Protein 7H47 (pdb70)

Solvent-accessible surface area: 7028 Å² total; per-residue (Å²): 98,34,14,0,89,11,26,62,19,51,0,4,0,68,46,75,21,68,154,92,2,103,66,56,73,64,65,60,41,46,51,11,0,0,0,0,2,54,34,147,76,140,29,135,37,92,6,0,75,38,104,27,76,85,11,53,0,70,0,48,42,102,215,115,105,67,109,16,78,5,45,110,47,48,116,46,95,24,111,71,43,152,49,36,93,47,42,133,1,20,66,0,0,46,5,123,20,58,9,76,47,50,2,1,2,6,24,0,99,17,165,81,17,3,0,0,0,0,0,9,37,43,144,48,64,0,0,0,1,6,0,16,66,11,114,77,2,82,108,189

Organism: Coxsackievirus A16 (strain G-10) (NCBI:txid69159)

Radius of gyration: 13.75 Å; Cα contacts (8 Å, |Δi|>4): 369; chains: 1; bounding box: 37×30×29 Å

Nearest PDB structures (foldseek):
  7h4y-assembly1_A  TM=1.001E+00  e=9.496E-26  Coxsackievirus A16
  4mg3-assembly1_A  TM=9.912E-01  e=1.927E-24  Coxsackievirus A16 (strain Tainan/5079/98)
  9fgo-assembly1_A  TM=9.785E-01  e=2.534E-24  Enterovirus A71
  3w95-assembly1_A  TM=9.754E-01  e=1.173E-23  Human enterovirus 71 (strain 7423/MS/87)
  4fvd-assembly1_A-2  TM=9.710E-01  e=8.924E-24  Enterovirus A71

InterPro domains:
  IPR000081 Peptidase C3, picornavirus core protein 2A [PF00947] (881-1007)
  IPR000199 Peptidase C3A/C3B, picornaviral [PF00548] (1549-1714)
  IPR000605 Helicase, superfamily 3, single-stranded DNA/RNA virus [PF00910] (1237-1334)
  IPR001205 RNA-directed RNA polymerase, C-terminal domain [PF00680] (1758-2168)
  IPR001676 Picornavirus capsid [PF00073] (93-292)
  IPR001676 Picornavirus capsid [PF00073] (352-521)
  IPR002527 Picornavirus 2B protein [PF01552] (1012-1112)
  IPR003138 Picornavirus coat protein VP4 [PF02226] (2-68)
  IPR003593 AAA+ ATPase domain [SM00382] (1232-1363)
  IPR007094 RNA-directed RNA polymerase, catalytic domain [PS50507] (1958-2073)
  IPR009003 Peptidase S1, PA clan [SSF50494] (866-1004)
  IPR009003 Peptidase S1, PA clan [SSF50494] (1543-1732)
  IPR014759 Helicase, superfamily 3, single-stranded RNA virus [PS51218] (1216-1374)
  IPR014838 Poliovirus 3A protein-like [PF08727] (1448-1498)
  IPR027417 P-loop containing nucleoside triphosphate hydrolase [SSF52540] (1196-1371)
  IPR029053 Viral coat protein subunit [G3DSA:2.60.120.20] (1-323)
  IPR029053 Viral coat protein subunit [G3DSA:2.60.120.20] (324-565)
  IPR029053 Viral coat protein subunit [G3DSA:2.60.120.20] (566-862)
  IPR033703 Picornavirus/Calicivirus coat protein [cd00205] (125-320)
  IPR033703 Picornavirus/Calicivirus coat protein [cd00205] (419-545)

Secondary structure (DSSP, 8-state):
--EEEETTEEEEEGGG--HHHHHTEEEEEGGGTEEEEE-SSPPS--B--S---EEEEEEGGGTEEEEEE-PPSEEEEE---SSS-SEEEEEEEEEES---GGGTTPEEEETTEEEEEEEE--TTEEEEEE-TT-GGGG--

Sequence (140 aa):
SGAIYVGNYRVVNRHLATHNDWANLVWEDSSSRDLLVSSSTTAQGCDTIARCDDCQTGVYYCSSRRKHYPVSFSKPSSLIFVEASEYYPARYQSHLMLAVGHSEPGDCGGILRCQHGVVG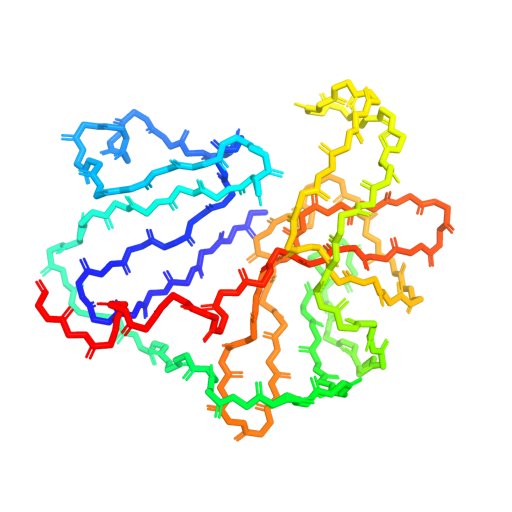IVSTGGNGLVGFADVRDLLWLDEE

Structure (mmCIF, N/CA/C/O backbone):
data_7H47
#
_entry.id   7H47
#
_cell.length_a   86.530
_cell.length_b   56.319
_cell.length_c   32.444
_cell.angle_alpha   90.00
_cell.angle_beta   95.40
_cell.angle_gamma   90.00
#
_symmetry.space_group_name_H-M   'C 1 2 1'
#
loop_
_entity.id
_entity.type
_entity.pdbx_description
1 polymer 'Protease 2A'
2 non-polymer 5-(methoxymethyl)-1,2-oxazole-3-carboxamide
3 non-polymer 'ZINC ION'
4 non-polymer 'DIMETHYL SULFOXIDE'
5 non-polymer 'SULFATE ION'
6 water water
#
loop_
_atom_site.group_PDB
_atom_site.id
_atom_site.type_symbol
_atom_site.label_atom_id
_atom_site.label_alt_id
_atom_site.label_comp_id
_atom_site.label_asym_id
_atom_site.label_entity_id
_atom_site.label_seq_id
_atom_site.pdbx_PDB_ins_code
_atom_site.Cartn_x
_atom_site.Cartn_y
_atom_site.Cartn_z
_atom_site.occupancy
_atom_site.B_iso_or_equiv
_atom_site.auth_seq_id
_atom_site.auth_comp_id
_atom_site.auth_asym_id
_atom_site.auth_atom_id
_atom_site.pdbx_PDB_model_num
ATOM 1 N N . SER A 1 7 ? 17.948 6.498 24.786 1.00 14.45 7 SER A N 1
ATOM 2 C CA . SER A 1 7 ? 19.153 6.611 23.974 1.00 13.85 7 SER A CA 1
ATOM 3 C C . SER A 1 7 ? 19.230 5.474 22.967 1.00 13.55 7 SER A C 1
ATOM 4 O O . SER A 1 7 ? 18.520 4.438 23.131 1.00 14.46 7 SER A O 1
ATOM 7 N N . GLY A 1 8 ? 20.074 5.661 21.972 1.00 12.31 8 GLY A N 1
ATOM 8 C CA . GLY A 1 8 ? 20.313 4.630 20.974 1.00 12.14 8 GLY A CA 1
ATOM 9 C C . GLY A 1 8 ? 20.678 5.203 19.632 1.00 11.48 8 GLY A C 1
ATOM 10 O O . GLY A 1 8 ? 20.327 6.328 19.313 1.00 12.77 8 GLY A O 1
ATOM 11 N N . ALA A 1 9 ? 21.311 4.390 18.803 1.00 11.49 9 ALA A N 1
ATOM 12 C CA . ALA A 1 9 ? 21.744 4.802 17.473 1.00 11.91 9 ALA A CA 1
ATOM 13 C C . ALA A 1 9 ? 21.633 3.630 16.514 1.00 11.13 9 ALA A C 1
ATOM 14 O O . ALA A 1 9 ? 21.541 2.463 16.943 1.00 12.52 9 ALA A O 1
ATOM 16 N N . ILE A 1 10 ? 21.687 3.986 15.256 1.00 10.46 10 ILE A N 1
ATOM 17 C CA . ILE A 1 10 ? 21.832 3.031 14.137 1.00 11.61 10 ILE A CA 1
ATOM 18 C C . ILE A 1 10 ? 23.259 3.137 13.636 1.00 11.74 10 ILE A C 1
ATOM 19 O O . ILE A 1 10 ? 23.728 4.259 13.430 1.00 11.98 10 ILE A O 1
ATOM 24 N N . TYR A 1 11 ? 23.913 1.989 13.487 1.00 12.78 11 TYR A N 1
ATOM 25 C CA . TYR A 1 11 ? 25.318 1.866 13.054 1.00 13.51 11 TYR A CA 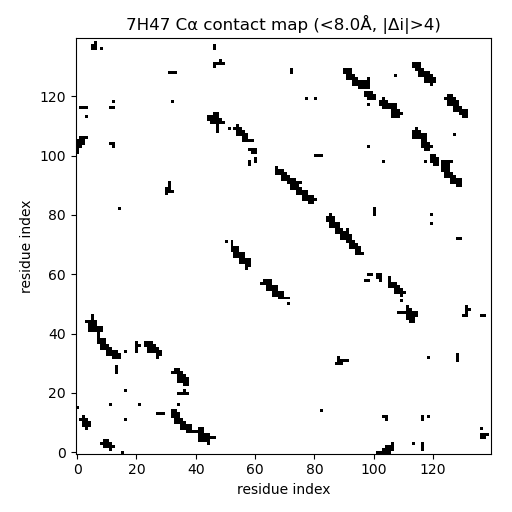1
ATOM 26 C C . TYR A 1 11 ? 25.313 1.144 11.712 1.00 13.66 11 TYR A C 1
ATOM 27 O O . TYR A 1 11 ? 25.296 -0.091 11.734 1.00 14.55 11 TYR A O 1
ATOM 36 N N . VAL A 1 12 ? 25.298 1.900 10.629 1.00 13.06 12 VAL A N 1
ATOM 37 C CA . VAL A 1 12 ? 25.250 1.345 9.246 1.00 14.79 12 VAL A CA 1
ATOM 38 C C . VAL A 1 12 ? 26.489 1.822 8.506 1.00 14.96 12 VAL A C 1
ATOM 39 O O . VAL A 1 12 ? 26.783 3.031 8.461 1.00 15.69 12 VAL A O 1
ATOM 43 N N . GLY A 1 13 ? 27.298 0.876 8.030 1.00 15.92 13 GLY A N 1
ATOM 44 C CA . GLY A 1 13 ? 28.544 1.282 7.372 1.00 16.17 13 GLY A CA 1
ATOM 45 C C . GLY A 1 13 ? 29.404 2.103 8.317 1.00 14.16 13 GLY A C 1
ATOM 46 O O . GLY A 1 13 ? 29.590 1.682 9.442 1.00 16.07 13 GLY A O 1
ATOM 47 N N . ASN A 1 14 ? 29.855 3.232 7.827 1.00 15.91 14 ASN A N 1
ATOM 48 C CA . ASN A 1 14 ? 30.637 4.156 8.685 1.00 15.76 14 ASN A CA 1
ATOM 49 C C . ASN A 1 14 ? 29.795 5.356 9.134 1.00 16.41 14 ASN A C 1
ATOM 50 O O . ASN A 1 14 ? 30.316 6.482 9.188 1.00 17.17 14 ASN A O 1
ATOM 55 N N . TYR A 1 15 ? 28.500 5.131 9.379 1.00 15.46 15 TYR A N 1
ATOM 56 C CA . TYR A 1 15 ? 27.554 6.198 9.782 1.00 13.82 15 TYR A CA 1
ATOM 57 C C . TYR A 1 15 ? 26.963 5.765 11.111 1.00 13.61 15 TYR A C 1
ATOM 58 O O . TYR A 1 15 ? 26.710 4.599 11.423 1.00 14.15 15 TYR A O 1
ATOM 67 N N . ARG A 1 16 ? 26.728 6.806 11.912 1.00 12.35 16 ARG A N 1
ATOM 68 C CA . ARG A 1 16 ? 25.981 6.743 13.162 1.00 12.06 16 ARG A CA 1
ATOM 69 C C . ARG A 1 16 ? 24.769 7.639 12.988 1.00 11.72 16 ARG A C 1
ATOM 70 O O . ARG A 1 16 ? 24.920 8.833 12.734 1.00 12.56 16 ARG A O 1
ATOM 78 N N . VAL A 1 17 ? 23.589 7.049 13.165 1.00 10.63 17 VAL A N 1
ATOM 79 C CA . VAL A 1 17 ? 22.324 7.793 13.041 1.00 10.02 17 VAL A CA 1
ATOM 80 C C . VAL A 1 17 ? 21.738 7.909 14.432 1.00 9.65 17 VAL A C 1
ATOM 81 O O . VAL A 1 17 ? 21.484 6.880 15.054 1.00 10.76 17 VAL A O 1
ATOM 85 N N . VAL A 1 18 ? 21.552 9.147 14.882 1.00 9.42 18 VAL A N 1
ATOM 86 C CA . VAL A 1 18 ? 21.057 9.454 16.230 1.00 10.03 18 VAL A CA 1
ATOM 87 C C . VAL A 1 18 ? 19.920 10.434 16.114 1.00 9.45 18 VAL A C 1
ATOM 88 O O . VAL A 1 18 ? 19.749 11.143 15.135 1.00 10.17 18 VAL A O 1
ATOM 92 N N . ASN A 1 19 ? 19.125 10.461 17.171 1.00 9.07 19 ASN A N 1
ATOM 93 C CA . ASN A 1 19 ? 18.203 11.598 17.346 1.00 9.26 19 ASN A CA 1
ATOM 94 C C . ASN A 1 19 ? 19.000 12.891 17.359 1.00 9.30 19 ASN A C 1
ATOM 95 O O . ASN A 1 19 ? 19.951 13.005 18.155 1.00 9.40 19 ASN A O 1
ATOM 100 N N . ARG A 1 20 ? 18.581 13.883 16.603 1.00 8.95 20 ARG A N 1
ATOM 101 C CA . ARG A 1 20 ? 19.325 15.171 16.564 1.00 9.33 20 ARG A CA 1
ATOM 102 C C . ARG A 1 20 ? 19.420 15.752 17.962 1.00 9.55 20 ARG A C 1
ATOM 103 O O . ARG A 1 20 ? 20.499 16.286 18.370 1.00 10.31 20 ARG A O 1
ATOM 111 N N . HIS A 1 21 ? 18.362 15.614 18.765 1.00 9.94 21 HIS A N 1
ATOM 112 C CA . HIS A 1 21 ? 18.331 16.240 20.106 1.00 10.65 21 HIS A CA 1
ATOM 113 C C . HIS A 1 21 ? 19.262 15.526 21.067 1.00 10.48 21 HIS A C 1
ATOM 114 O O . HIS A 1 21 ? 19.522 16.081 22.149 1.00 12.63 21 HIS A O 1
ATOM 121 N N . LEU A 1 22 ? 19.790 14.358 20.723 1.00 9.64 22 LEU A N 1
ATOM 122 C CA . LEU A 1 22 ? 20.711 13.589 21.595 1.00 10.32 22 LEU A CA 1
ATOM 123 C C . LEU A 1 22 ? 22.100 13.525 20.976 1.00 10.36 22 LEU A C 1
ATOM 124 O O . LEU A 1 22 ? 22.992 12.881 21.564 1.00 11.23 22 LEU A O 1
ATOM 129 N N . ALA A 1 23 ? 22.343 14.263 19.927 1.00 10.10 23 ALA A N 1
ATOM 130 C CA . ALA A 1 23 ? 23.664 14.265 19.270 1.00 11.39 23 ALA A CA 1
ATOM 131 C C . ALA A 1 23 ? 24.700 14.909 20.186 1.00 11.36 23 ALA A C 1
ATOM 132 O O . ALA A 1 23 ? 24.382 15.881 20.899 1.00 11.92 23 ALA A O 1
ATOM 134 N N . THR A 1 24 ? 25.869 14.333 20.200 1.00 11.33 24 THR A N 1
ATOM 135 C CA . THR A 1 24 ? 26.965 14.813 21.053 1.00 11.94 24 THR A CA 1
ATOM 136 C C . THR A 1 24 ? 27.834 15.829 20.328 1.00 11.58 24 THR A C 1
ATOM 137 O O . THR A 1 24 ? 27.691 16.074 19.152 1.00 11.81 24 THR A O 1
ATOM 141 N N . HIS A 1 25 ? 28.771 16.444 21.069 1.00 12.22 25 HIS A N 1
ATOM 142 C CA . HIS A 1 25 ? 29.731 17.340 20.396 1.00 12.65 25 HIS A CA 1
ATOM 143 C C . HIS A 1 25 ? 30.517 16.556 19.341 1.00 11.97 25 HIS A C 1
ATOM 144 O O . HIS A 1 25 ? 30.743 17.095 18.259 1.00 12.35 25 HIS A O 1
ATOM 151 N N . ASN A 1 26 ? 30.924 15.328 19.632 1.00 12.86 26 ASN A N 1
ATOM 152 C CA . ASN A 1 26 ? 31.699 14.553 18.648 1.00 13.59 26 ASN A CA 1
ATOM 153 C C . ASN A 1 26 ? 30.839 14.341 17.390 1.00 11.82 26 ASN A C 1
ATOM 154 O O . ASN A 1 26 ? 31.331 14.402 16.275 1.00 12.12 26 ASN A O 1
ATOM 159 N N . ASP A 1 27 ? 29.547 14.087 17.554 1.00 12.42 27 ASP A N 1
ATOM 160 C CA . ASP A 1 27 ? 28.649 13.950 16.394 1.00 11.18 27 ASP A CA 1
ATOM 161 C C . ASP A 1 27 ? 28.703 15.210 15.534 1.00 10.71 27 ASP A C 1
ATOM 162 O O . ASP A 1 27 ? 28.844 15.127 14.320 1.00 11.62 27 ASP A O 1
ATOM 167 N N . TRP A 1 28 ? 28.507 16.385 16.159 1.00 10.11 28 TRP A N 1
ATOM 168 C CA . TRP A 1 28 ? 28.493 17.654 15.420 1.00 10.72 28 TRP A CA 1
ATOM 169 C C . TRP A 1 28 ? 29.852 17.919 14.769 1.00 10.35 28 TRP A C 1
ATOM 170 O O . TRP A 1 28 ? 29.881 18.497 13.763 1.00 11.91 28 TRP A O 1
ATOM 181 N N . ALA A 1 29 ? 30.931 17.514 15.433 1.00 10.83 29 ALA A N 1
ATOM 182 C CA . ALA A 1 29 ? 32.301 17.735 14.907 1.00 12.23 29 ALA A CA 1
ATOM 183 C C . ALA A 1 29 ? 32.613 16.784 13.749 1.00 13.77 29 ALA A C 1
ATOM 184 O O . ALA A 1 29 ? 33.630 17.007 13.028 1.00 14.52 29 ALA A O 1
ATOM 186 N N . ASN A 1 30 ? 31.807 15.733 13.562 1.00 13.51 30 ASN A N 1
ATOM 187 C CA . ASN A 1 30 ? 32.004 14.693 12.524 1.00 14.64 30 ASN A CA 1
ATOM 188 C C . ASN A 1 30 ? 30.717 14.599 11.721 1.00 13.99 30 ASN A C 1
ATOM 189 O O . ASN A 1 30 ? 30.292 13.476 11.358 1.00 14.43 30 ASN A O 1
ATOM 194 N N . LEU A 1 31 ? 30.057 15.716 11.507 1.00 13.62 31 LEU A N 1
ATOM 195 C CA . LEU A 1 31 ? 28.681 15.759 10.961 1.00 13.6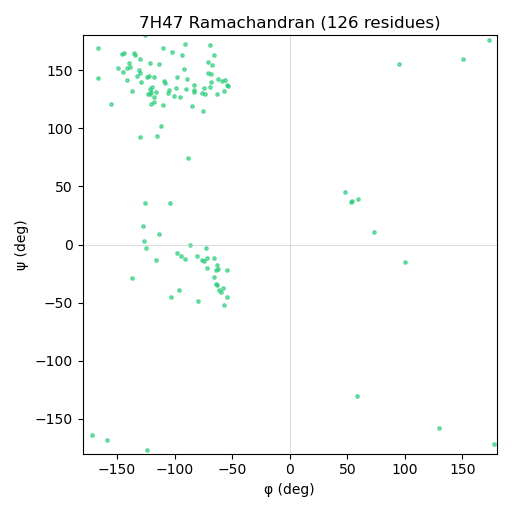9 31 LEU A CA 1
ATOM 196 C C . LEU A 1 31 ? 28.678 15.318 9.499 1.00 14.21 31 LEU A C 1
ATOM 197 O O . LEU A 1 31 ? 29.536 15.785 8.702 1.00 16.29 31 LEU A O 1
ATOM 202 N N . VAL A 1 32 ? 27.720 14.466 9.136 1.00 14.05 32 VAL A N 1
ATOM 203 C CA . VAL A 1 32 ? 27.413 14.122 7.720 1.00 15.27 32 VAL A CA 1
ATOM 204 C C . VAL A 1 32 ? 26.151 14.860 7.266 1.00 14.33 32 VAL A C 1
ATOM 205 O O . VAL A 1 32 ? 26.138 15.491 6.214 1.00 17.22 32 VAL A O 1
ATOM 209 N N . TRP A 1 33 ? 25.096 14.871 8.084 1.00 13.14 33 TRP A N 1
ATOM 210 C CA . TRP A 1 33 ? 23.795 15.399 7.632 1.00 13.04 33 TRP A CA 1
ATOM 211 C C . TRP A 1 33 ? 22.942 15.574 8.886 1.00 11.69 33 TRP A C 1
ATOM 212 O O . TRP A 1 33 ? 23.054 14.727 9.769 1.00 12.91 33 TRP A O 1
ATOM 223 N N . GLU A 1 34 ? 22.127 16.606 8.948 1.00 12.05 34 GLU A N 1
ATOM 224 C CA . GLU A 1 34 ? 21.177 16.738 10.063 1.00 12.26 34 GLU A CA 1
ATOM 225 C C . GLU A 1 34 ? 19.934 17.456 9.586 1.00 12.62 34 GLU A C 1
ATOM 226 O O . GLU A 1 34 ? 20.028 18.272 8.615 1.00 13.20 34 GLU A O 1
ATOM 232 N N . ASP A 1 35 ? 18.810 17.163 10.239 1.00 12.87 35 ASP A N 1
ATOM 233 C CA . ASP A 1 35 ? 17.519 17.781 9.868 1.00 13.08 35 ASP A CA 1
ATOM 234 C C . ASP A 1 35 ? 16.690 17.878 11.154 1.00 12.56 35 ASP A C 1
ATOM 235 O O . ASP A 1 35 ? 16.238 16.868 11.664 1.00 12.14 35 ASP A O 1
ATOM 240 N N A SER A 1 36 ? 16.502 19.090 11.687 0.25 12.46 36 SER A N 1
ATOM 241 N N B SER A 1 36 ? 16.514 19.092 11.678 0.25 13.57 36 SER A N 1
ATOM 242 C CA A SER A 1 36 ? 15.733 19.334 12.932 0.25 12.44 36 SER A CA 1
ATOM 243 C CA B SER A 1 36 ? 15.740 19.367 12.912 0.25 14.21 36 SER A CA 1
ATOM 244 C C A SER A 1 36 ? 14.285 18.888 12.738 0.25 11.99 36 SER A C 1
ATOM 245 C C B SER A 1 36 ? 14.295 18.901 12.735 0.25 12.99 36 SER A C 1
ATOM 246 O O A SER A 1 36 ? 13.722 18.308 13.673 0.25 13.15 36 SER A O 1
ATOM 247 O O B SER A 1 36 ? 13.745 18.321 13.678 0.25 14.08 36 SER A O 1
ATOM 252 N N . SER A 1 37 ? 13.708 19.159 11.560 1.00 13.19 37 SER A N 1
ATOM 253 C CA . SER A 1 37 ? 12.289 18.808 11.307 1.00 13.51 37 SER A CA 1
ATOM 254 C C . SER A 1 37 ? 12.074 17.301 11.425 1.00 12.68 37 SER A C 1
ATOM 255 O O . SER A 1 37 ? 10.982 16.910 11.873 1.00 13.76 37 SER A O 1
ATOM 258 N N . ARG A 1 38 ? 13.099 16.497 11.167 1.00 10.91 38 ARG A N 1
ATOM 259 C CA . ARG A 1 38 ? 13.003 15.017 11.288 1.00 10.51 38 ARG A CA 1
ATOM 260 C C . ARG A 1 38 ? 13.561 14.489 12.622 1.00 10.62 38 ARG A C 1
ATOM 261 O O . ARG A 1 38 ? 13.478 13.267 12.874 1.00 10.26 38 ARG A O 1
ATOM 269 N N . ASP A 1 39 ? 14.189 15.347 13.421 1.00 10.20 39 ASP A N 1
ATOM 270 C CA . ASP A 1 39 ? 14.896 14.911 14.653 1.00 9.66 39 ASP A CA 1
ATOM 271 C C . ASP A 1 39 ? 15.993 13.898 14.329 1.00 8.91 39 ASP A C 1
ATOM 272 O O . ASP A 1 39 ? 16.184 12.984 15.084 1.00 10.41 39 ASP A O 1
ATOM 277 N N . LEU A 1 40 ? 16.716 14.101 13.228 1.00 10.18 40 LEU A N 1
ATOM 278 C CA . LEU A 1 40 ? 17.799 13.169 12.839 1.00 10.31 40 LEU A CA 1
ATOM 279 C C . LEU A 1 40 ? 19.122 13.904 12.680 1.00 9.70 40 LEU A C 1
ATOM 280 O O . LEU A 1 40 ? 19.161 15.017 12.132 1.00 9.92 40 LEU A O 1
ATOM 285 N N . LEU A 1 41 ? 20.175 13.202 13.080 1.00 9.43 41 LEU A N 1
ATOM 286 C CA . LEU A 1 41 ? 21.548 13.626 12.759 1.00 9.73 41 LEU A CA 1
ATOM 287 C C . LEU A 1 41 ? 22.368 12.383 12.443 1.00 9.42 41 LEU A C 1
ATOM 288 O O . LEU A 1 41 ? 22.205 11.346 13.075 1.00 9.93 41 LEU A O 1
ATOM 293 N N . VAL A 1 42 ? 23.226 12.537 11.456 1.00 10.03 42 VAL A N 1
ATOM 294 C CA . VAL A 1 42 ? 24.136 11.450 11.035 1.00 11.32 42 VAL A CA 1
ATOM 295 C C . VAL A 1 42 ? 25.569 11.974 11.141 1.00 11.30 42 VAL A C 1
ATOM 296 O O . VAL A 1 42 ? 25.842 13.026 10.615 1.00 11.64 42 VAL A O 1
ATOM 300 N N . SER A 1 43 ? 26.417 11.211 11.798 1.00 11.91 43 SER A N 1
ATOM 301 C CA . SER A 1 43 ? 27.867 11.494 11.946 1.00 12.76 43 SER A CA 1
ATOM 302 C C . SER A 1 43 ? 28.676 10.312 11.398 1.00 14.45 43 SER A C 1
ATOM 303 O O . SER A 1 43 ? 28.142 9.189 11.209 1.00 13.81 43 SER A O 1
ATOM 306 N N A SER A 1 44 ? 29.964 10.548 11.150 0.43 14.66 44 SER A N 1
ATOM 307 N N B SER A 1 44 ? 29.982 10.541 11.274 0.45 14.03 44 SER A N 1
ATOM 308 C CA A SER A 1 44 ? 30.898 9.537 10.581 0.43 15.80 44 SER A CA 1
ATOM 309 C CA B SER A 1 44 ? 30.956 9.531 10.792 0.45 15.09 44 SER A CA 1
ATOM 310 C C A SER A 1 44 ? 31.575 8.748 11.705 0.43 16.08 44 SER A C 1
ATOM 311 C C B SER A 1 44 ? 31.389 8.626 11.923 0.45 16.43 44 SER A C 1
ATOM 312 O O A SER A 1 44 ? 31.904 9.400 12.702 0.43 16.58 44 SER A O 1
ATOM 313 O O B SER A 1 44 ? 31.382 9.042 13.123 0.45 17.18 44 SER A O 1
ATOM 318 N N . THR A 1 45 ? 31.784 7.421 11.546 1.00 16.79 45 THR A N 1
ATOM 319 C CA . THR A 1 45 ? 32.381 6.491 12.551 1.00 17.63 45 THR A CA 1
ATOM 320 C C . THR A 1 45 ? 33.721 5.920 12.051 1.00 19.94 45 THR A C 1
ATOM 321 O O . THR A 1 45 ? 33.886 5.821 10.826 1.00 19.70 45 THR A O 1
ATOM 325 N N . THR A 1 46 ? 34.611 5.523 12.949 1.00 22.03 46 THR A N 1
ATOM 326 C CA . THR A 1 46 ? 35.889 4.901 12.532 1.00 24.66 46 THR A CA 1
ATOM 327 C C . THR A 1 46 ? 35.607 3.431 12.177 1.00 24.27 46 THR A C 1
ATOM 328 O O . THR A 1 46 ? 36.065 2.995 11.111 1.00 28.21 46 THR A O 1
ATOM 332 N N . ALA A 1 47 ? 34.902 2.699 13.049 1.00 23.36 47 ALA A N 1
ATOM 333 C CA . ALA A 1 47 ? 34.589 1.258 12.884 1.00 20.68 47 ALA A CA 1
ATOM 334 C C . ALA A 1 47 ? 33.272 1.117 12.119 1.00 20.21 47 ALA A C 1
ATOM 335 O O . ALA A 1 47 ? 32.356 1.928 12.355 1.00 20.36 47 ALA A O 1
ATOM 337 N N . GLN A 1 48 ? 33.180 0.118 11.241 1.00 18.82 48 GLN A N 1
ATOM 338 C CA . GLN A 1 48 ? 31.925 -0.234 10.528 1.00 18.98 48 GLN A CA 1
ATOM 339 C C . GLN A 1 48 ? 30.919 -0.872 11.490 1.00 14.70 48 GLN A C 1
ATOM 340 O O . GLN A 1 48 ? 31.283 -1.491 12.499 1.00 18.84 48 GLN A O 1
ATOM 346 N N . GLY A 1 49 ? 29.638 -0.608 11.214 1.00 17.43 49 GLY A N 1
ATOM 347 C CA . GLY A 1 49 ? 28.525 -1.009 12.081 1.00 16.32 49 GLY A CA 1
ATOM 348 C C . GLY A 1 49 ? 27.775 -2.230 11.576 1.00 14.91 49 GLY A C 1
ATOM 349 O O . GLY A 1 49 ? 27.984 -2.705 10.437 1.00 16.11 49 GLY A O 1
ATOM 350 N N . CYS A 1 50 ? 26.973 -2.791 12.461 1.00 15.55 50 CYS A N 1
ATOM 351 C CA . CYS A 1 50 ? 26.342 -4.106 12.306 1.00 15.23 50 CYS A CA 1
ATOM 352 C C . CYS A 1 50 ? 24.972 -3.958 11.641 1.00 14.12 50 CYS A C 1
ATOM 353 O O . CYS A 1 50 ? 24.431 -4.981 11.328 1.00 15.60 50 CYS A O 1
ATOM 356 N N . ASP A 1 51 ? 24.403 -2.762 11.510 1.00 14.07 51 ASP A N 1
ATOM 357 C CA . ASP A 1 51 ? 22.980 -2.650 11.086 1.00 13.00 51 ASP A CA 1
ATOM 358 C C . ASP A 1 51 ? 22.804 -2.512 9.575 1.00 13.37 51 ASP A C 1
ATOM 359 O O . ASP A 1 51 ? 23.637 -1.963 8.872 1.00 14.57 51 ASP A O 1
ATOM 364 N N . THR A 1 52 ? 21.655 -2.991 9.093 1.00 12.03 52 THR A N 1
ATOM 365 C CA . THR A 1 52 ? 21.179 -2.910 7.702 1.00 12.68 52 THR A CA 1
ATOM 366 C C . THR A 1 52 ? 19.912 -2.060 7.716 1.00 10.45 52 THR A C 1
ATOM 367 O O . THR A 1 52 ? 19.043 -2.306 8.590 1.00 11.71 52 THR A O 1
ATOM 371 N N . ILE A 1 53 ? 19.837 -1.100 6.846 1.00 11.08 53 ILE A N 1
ATOM 372 C CA . ILE A 1 53 ? 18.622 -0.262 6.692 1.00 10.28 53 ILE A CA 1
ATOM 373 C C . ILE A 1 53 ? 17.603 -0.963 5.797 1.00 10.36 53 ILE A C 1
ATOM 374 O O . ILE A 1 53 ? 17.954 -1.508 4.751 1.00 11.02 53 ILE A O 1
ATOM 379 N N . ALA A 1 54 ? 16.363 -1.014 6.277 1.00 9.86 54 ALA A N 1
ATOM 380 C CA . ALA A 1 54 ? 15.243 -1.485 5.455 1.00 8.75 54 ALA A CA 1
ATOM 381 C C . ALA A 1 54 ? 15.038 -0.583 4.249 1.00 8.94 54 ALA A C 1
ATOM 382 O O . ALA A 1 54 ? 15.119 0.626 4.370 1.00 8.88 54 ALA A O 1
ATOM 384 N N . ARG A 1 55 ? 14.697 -1.195 3.114 1.00 9.42 55 ARG A N 1
ATOM 385 C CA . ARG A 1 55 ? 14.313 -0.465 1.887 1.00 9.27 55 ARG A CA 1
ATOM 386 C C . ARG A 1 55 ? 13.002 -1.085 1.415 1.00 9.13 55 ARG A C 1
ATOM 387 O O . ARG A 1 55 ? 13.014 -2.123 0.779 1.00 10.42 55 ARG A O 1
ATOM 395 N N . CYS A 1 56 ? 11.918 -0.485 1.862 1.00 9.46 56 CYS A N 1
ATOM 396 C CA . CYS A 1 56 ? 10.595 -1.121 1.803 1.00 9.49 56 CYS A CA 1
A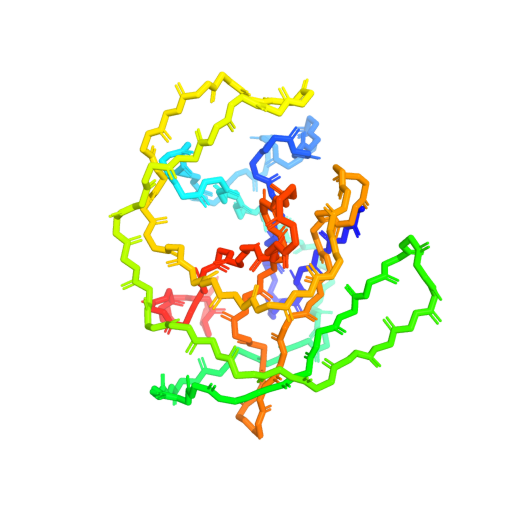TOM 397 C C . CYS A 1 56 ? 9.527 -0.146 2.232 1.00 10.02 56 CYS A C 1
ATOM 398 O O . CYS A 1 56 ? 9.816 0.976 2.698 1.00 9.97 56 CYS A O 1
ATOM 401 N N A ASP A 1 57 ? 8.255 -0.526 2.058 0.25 10.29 57 ASP A N 1
ATOM 402 N N B ASP A 1 57 ? 8.301 -0.656 2.110 0.25 10.38 57 ASP A N 1
ATOM 403 C CA A ASP A 1 57 ? 7.136 0.226 2.694 0.25 10.72 57 ASP A CA 1
ATOM 404 C CA B ASP A 1 57 ? 7.041 0.038 2.457 0.25 10.90 57 ASP A CA 1
ATOM 405 C C A ASP A 1 57 ? 6.365 -0.672 3.661 0.25 10.35 57 ASP A C 1
ATOM 406 C C B ASP A 1 57 ? 6.372 -0.611 3.684 0.25 10.36 57 ASP A C 1
ATOM 407 O O A ASP A 1 57 ? 5.130 -0.608 3.708 0.25 10.79 57 ASP A O 1
ATOM 408 O O B ASP A 1 57 ? 5.191 -0.294 3.939 0.25 10.35 57 ASP A O 1
ATOM 417 N N . CYS A 1 58 ? 7.074 -1.457 4.449 1.00 9.70 58 CYS A N 1
ATOM 418 C CA . CYS A 1 58 ? 6.408 -2.173 5.560 1.00 8.91 58 CYS A CA 1
ATOM 419 C C . CYS A 1 58 ? 5.718 -1.180 6.512 1.00 9.17 58 CYS A C 1
ATOM 420 O O . CYS A 1 58 ? 6.208 -0.054 6.743 1.00 9.68 58 CYS A O 1
ATOM 423 N N . GLN A 1 59 ? 4.639 -1.667 7.106 1.00 9.12 59 GLN A N 1
ATOM 424 C CA . GLN A 1 59 ? 3.873 -0.972 8.161 1.00 9.35 59 GLN A CA 1
ATOM 425 C C . GLN A 1 59 ? 3.716 -1.886 9.361 1.00 8.23 59 GLN A C 1
ATOM 426 O O . GLN A 1 59 ? 2.900 -1.574 10.262 1.00 9.92 59 GLN A O 1
ATOM 432 N N . THR A 1 60 ? 4.493 -2.940 9.457 1.00 9.19 60 THR A N 1
ATOM 433 C CA . THR A 1 60 ? 4.572 -3.760 10.669 1.00 10.34 60 THR A CA 1
ATOM 434 C C . THR A 1 60 ? 6.022 -4.017 11.014 1.00 9.56 60 THR A C 1
ATOM 435 O O . THR A 1 60 ? 6.871 -4.161 10.121 1.00 10.58 60 THR A O 1
ATOM 439 N N . GLY A 1 61 ? 6.331 -4.072 12.272 1.00 8.94 61 GLY A N 1
ATOM 440 C CA . GLY A 1 61 ? 7.701 -4.264 12.721 1.00 9.45 61 GLY A CA 1
ATOM 441 C C . GLY A 1 61 ? 7.734 -4.486 14.213 1.00 8.45 61 GLY A C 1
ATOM 442 O O . GLY A 1 61 ? 6.702 -4.755 14.866 1.00 9.02 61 GLY A O 1
ATOM 443 N N . VAL A 1 62 ? 8.902 -4.353 14.794 1.00 7.67 62 VAL A N 1
ATOM 444 C CA . VAL A 1 62 ? 9.149 -4.561 16.245 1.00 8.13 62 VAL A CA 1
ATOM 445 C C . VAL A 1 62 ? 10.041 -3.442 16.715 1.00 8.03 62 VAL A C 1
ATOM 446 O O . VAL A 1 62 ? 11.016 -3.130 16.014 1.00 9.16 62 VAL A O 1
ATOM 450 N N . TYR A 1 63 ? 9.710 -2.787 17.816 1.00 8.97 63 TYR A N 1
ATOM 451 C CA . TYR A 1 63 ? 10.579 -1.709 18.334 1.00 8.76 63 TYR A CA 1
ATOM 452 C C . TYR A 1 63 ? 11.033 -2.015 19.755 1.00 8.87 63 TYR A C 1
ATOM 453 O O . TYR A 1 63 ? 10.340 -2.725 20.504 1.00 9.11 63 TYR A O 1
ATOM 462 N N . TYR A 1 64 ? 12.143 -1.436 20.140 1.00 9.20 64 TYR A N 1
ATOM 463 C CA . TYR A 1 64 ? 12.690 -1.552 21.494 1.00 9.86 64 TYR A CA 1
ATOM 464 C C . TYR A 1 64 ? 12.258 -0.368 22.340 1.00 9.08 64 TYR A C 1
ATOM 465 O O . TYR A 1 64 ? 12.500 0.793 21.956 1.00 9.09 64 TYR A O 1
ATOM 474 N N . CYS A 1 65 ? 11.688 -0.685 23.475 1.00 9.32 65 CYS A N 1
ATOM 475 C CA . CYS A 1 65 ? 11.240 0.274 24.488 1.00 9.51 65 CYS A CA 1
ATOM 476 C C . CYS A 1 65 ? 12.106 0.147 25.737 1.00 8.87 65 CYS A C 1
ATOM 477 O O . CYS A 1 65 ? 11.865 -0.757 26.598 1.00 9.46 65 CYS A O 1
ATOM 480 N N . SER A 1 66 ? 13.038 1.049 25.916 1.00 9.29 66 SER A N 1
ATOM 481 C CA . SER A 1 66 ? 13.983 0.983 27.046 1.00 10.27 66 SER A CA 1
ATOM 482 C C . SER A 1 66 ? 13.240 1.128 28.377 1.00 9.32 66 SER A C 1
ATOM 483 O O . SER A 1 66 ? 13.675 0.486 29.362 1.00 10.47 66 SER A O 1
ATOM 486 N N . SER A 1 67 ? 12.186 1.902 28.434 1.00 9.00 67 SER A N 1
ATOM 487 C CA . SER A 1 67 ? 11.428 2.158 29.670 1.00 9.62 67 SER A CA 1
ATOM 488 C C . SER A 1 67 ? 10.606 0.933 30.096 1.00 9.14 67 SER A C 1
ATOM 489 O O . SER A 1 67 ? 9.981 0.993 31.207 1.00 9.64 67 SER A O 1
ATOM 492 N N . ARG A 1 68 ? 10.625 -0.142 29.292 1.00 9.53 68 ARG A N 1
ATOM 493 C CA . ARG A 1 68 ? 9.986 -1.413 29.654 1.00 9.59 68 ARG A CA 1
ATOM 494 C C . ARG A 1 68 ? 10.977 -2.548 29.574 1.00 10.35 68 ARG A C 1
ATOM 495 O O . ARG A 1 68 ? 10.571 -3.690 29.834 1.00 11.73 68 ARG A O 1
ATOM 503 N N . ARG A 1 69 ? 12.198 -2.294 29.151 1.00 10.85 69 ARG A N 1
ATOM 504 C CA . ARG A 1 69 ? 13.168 -3.365 28.809 1.00 11.22 69 ARG A CA 1
ATOM 505 C C . ARG A 1 69 ? 12.516 -4.412 27.913 1.00 12.07 69 ARG A C 1
ATOM 506 O O . ARG A 1 69 ? 12.730 -5.628 28.130 1.00 13.86 69 ARG A O 1
ATOM 514 N N . LYS A 1 70 ? 11.782 -3.993 26.897 1.00 11.49 70 LYS A N 1
ATOM 515 C CA . LYS A 1 70 ? 10.997 -4.945 26.069 1.00 12.65 70 LYS A CA 1
ATOM 516 C C . LYS A 1 70 ? 10.981 -4.474 24.633 1.00 11.62 70 LYS A C 1
ATOM 517 O O . LYS A 1 70 ? 10.958 -3.249 24.395 1.00 11.68 70 LYS A O 1
ATOM 523 N N . HIS A 1 71 ? 10.932 -5.455 23.769 1.00 10.70 71 HIS A N 1
ATOM 524 C CA . HIS A 1 71 ? 10.626 -5.238 22.344 1.00 10.95 71 HIS A CA 1
ATOM 525 C C . HIS A 1 71 ? 9.169 -5.544 22.113 1.00 10.93 71 HIS A C 1
ATOM 526 O O . HIS A 1 71 ? 8.627 -6.564 22.652 1.00 14.18 71 HIS A O 1
ATOM 533 N N . TYR A 1 72 ? 8.463 -4.702 21.389 1.00 9.71 72 TYR A N 1
ATOM 534 C CA . TYR A 1 72 ? 7.026 -4.857 21.091 1.00 10.69 72 TYR A CA 1
ATOM 535 C C . TYR A 1 72 ? 6.763 -4.914 19.598 1.00 9.93 72 TYR A C 1
ATOM 536 O O . TYR A 1 72 ? 7.259 -4.066 18.862 1.00 9.50 72 TYR A O 1
ATOM 545 N N . PRO A 1 73 ? 5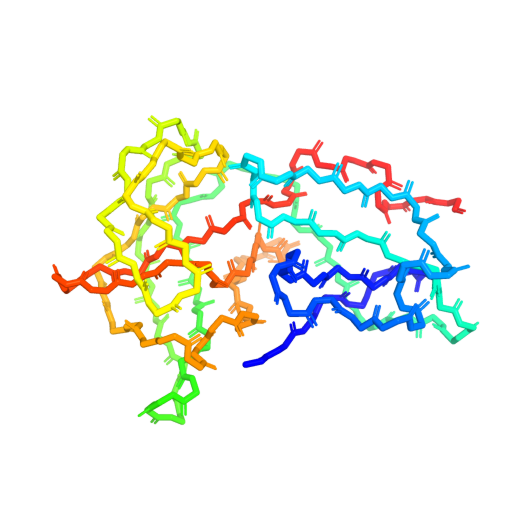.939 -5.854 19.112 1.00 9.98 73 PRO A N 1
ATOM 546 C CA . PRO A 1 73 ? 5.472 -5.823 17.728 1.00 9.67 73 PRO A CA 1
ATOM 547 C C . PRO A 1 73 ? 4.419 -4.734 17.575 1.00 9.52 73 PRO A C 1
ATOM 548 O O . PRO A 1 73 ? 3.476 -4.648 18.393 1.00 11.78 73 PRO A O 1
ATOM 552 N N . VAL A 1 74 ? 4.529 -3.943 16.529 1.00 9.13 74 VAL A N 1
ATOM 553 C CA . VAL A 1 74 ? 3.588 -2.851 16.274 1.00 9.84 74 VAL A CA 1
ATOM 554 C C . VAL A 1 74 ? 3.264 -2.766 14.806 1.00 9.68 74 VAL A C 1
ATOM 555 O O . VAL A 1 74 ? 4.083 -3.074 13.901 1.00 9.80 74 VAL A O 1
ATOM 559 N N . SER A 1 75 ? 2.112 -2.186 14.534 1.00 9.58 75 SER A N 1
ATOM 560 C CA . SER A 1 75 ? 1.719 -1.618 13.241 1.00 9.82 75 SER A CA 1
ATOM 561 C C . SER A 1 75 ? 1.962 -0.124 13.306 1.00 8.69 75 SER A C 1
ATOM 562 O O . SER A 1 75 ? 1.746 0.479 14.360 1.00 9.60 75 SER A O 1
ATOM 565 N N . PHE A 1 76 ? 2.384 0.491 12.222 1.00 8.35 76 PHE A N 1
ATOM 566 C CA . PHE A 1 76 ? 2.721 1.919 12.223 1.00 8.80 76 PHE A CA 1
ATOM 567 C C . PHE A 1 76 ? 2.279 2.582 10.948 1.00 8.75 76 PHE A C 1
ATOM 568 O O . PHE A 1 76 ? 2.238 1.933 9.876 1.00 9.17 76 PHE A O 1
ATOM 576 N N . SER A 1 77 ? 1.992 3.865 11.064 1.00 8.93 77 SER A N 1
ATOM 577 C CA . SER A 1 77 ? 1.629 4.680 9.876 1.00 8.98 77 SER A CA 1
ATOM 578 C C . SER A 1 77 ? 2.832 4.917 8.978 1.00 9.49 77 SER A C 1
ATOM 579 O O . SER A 1 77 ? 3.958 4.905 9.453 1.00 10.31 77 SER A O 1
ATOM 582 N N . LYS A 1 78 ? 2.578 5.202 7.707 1.00 9.57 78 LYS A N 1
ATOM 583 C CA . LYS A 1 78 ? 3.651 5.578 6.763 1.00 10.27 78 LYS A CA 1
ATOM 584 C C . LYS A 1 78 ? 4.191 6.932 7.193 1.00 10.48 78 LYS A C 1
ATOM 585 O O . LYS A 1 78 ? 3.479 7.775 7.735 1.00 11.09 78 LYS A O 1
ATOM 591 N N . PRO A 1 79 ? 5.457 7.249 6.860 1.00 10.33 79 PRO A N 1
ATOM 592 C CA . PRO A 1 79 ? 6.075 8.502 7.305 1.00 11.19 79 PRO A CA 1
ATOM 593 C C . PRO A 1 79 ? 5.274 9.690 6.779 1.00 11.28 79 PRO A C 1
ATOM 594 O O . PRO A 1 79 ? 4.939 9.745 5.588 1.00 13.58 79 PRO A O 1
ATOM 598 N N A SER A 1 80 ? 5.006 10.658 7.645 0.25 11.77 80 SER A N 1
ATOM 599 N N B SER A 1 80 ? 5.005 10.660 7.645 0.25 11.54 80 SER A N 1
ATOM 600 C CA A SER A 1 80 ? 4.237 11.866 7.266 0.25 12.66 80 SER A CA 1
ATOM 601 C CA B SER A 1 80 ? 4.248 11.877 7.266 0.25 12.25 80 SER A CA 1
ATOM 602 C C A SER A 1 80 ? 4.633 13.047 8.145 0.25 12.07 80 SER A C 1
ATOM 603 C C B SER A 1 80 ? 4.653 13.056 8.139 0.25 11.86 80 SER A C 1
ATOM 604 O O A SER A 1 80 ? 5.442 12.886 9.084 0.25 11.31 80 SER A O 1
ATOM 605 O O B SER A 1 80 ? 5.460 12.898 9.080 0.25 11.12 80 SER A O 1
ATOM 610 N N . LEU A 1 81 ? 4.074 14.208 7.806 1.00 11.87 81 LEU A N 1
ATOM 611 C CA . LEU A 1 81 ? 4.244 15.462 8.548 1.00 12.73 81 LEU A CA 1
ATOM 612 C C . LEU A 1 81 ? 3.175 15.507 9.622 1.00 13.17 81 LEU A C 1
ATOM 613 O O . LEU A 1 81 ? 1.990 15.595 9.222 1.00 15.22 81 LEU A O 1
ATOM 618 N N . ILE A 1 82 ? 3.551 15.450 10.880 1.00 12.05 82 ILE A N 1
ATOM 619 C CA . ILE A 1 82 ? 2.637 15.211 12.021 1.00 12.55 82 ILE A CA 1
ATOM 620 C C . ILE A 1 82 ? 2.869 16.275 13.072 1.00 11.39 82 ILE A C 1
ATOM 621 O O . ILE A 1 82 ? 4.011 16.519 13.442 1.00 11.44 82 ILE A O 1
ATOM 626 N N . PHE A 1 83 ? 1.805 16.768 13.670 1.00 11.18 83 PHE A N 1
ATOM 627 C CA . PHE A 1 83 ? 1.907 17.673 14.811 1.00 11.76 83 PHE A CA 1
ATOM 628 C C . PHE A 1 83 ? 2.258 16.839 16.033 1.00 11.24 83 PHE A C 1
ATOM 629 O O . PHE A 1 83 ? 1.611 15.788 16.282 1.00 12.49 83 PHE A O 1
ATOM 637 N N . VAL A 1 84 ? 3.268 17.255 16.767 1.00 11.11 84 VAL A N 1
ATOM 638 C CA . VAL A 1 84 ? 3.738 16.560 17.974 1.00 11.31 84 VAL A CA 1
ATOM 639 C C . VAL A 1 84 ? 3.572 17.512 19.162 1.00 10.30 84 VAL A C 1
ATOM 640 O O . VAL A 1 84 ? 4.138 18.636 19.139 1.00 12.07 84 VAL A O 1
ATOM 644 N N . GLU A 1 85 ? 2.912 17.099 20.221 1.00 11.02 85 GLU A N 1
ATOM 645 C CA . GLU A 1 85 ? 2.788 17.955 21.419 1.00 11.51 85 GLU A CA 1
ATOM 646 C C . GLU A 1 85 ? 4.161 18.157 22.062 1.00 11.64 85 GLU A C 1
ATOM 647 O O . GLU A 1 85 ? 5.112 17.369 21.807 1.00 12.07 85 GLU A O 1
ATOM 653 N N . ALA A 1 86 ? 4.285 19.151 22.915 1.00 12.96 86 ALA A N 1
ATOM 654 C CA . ALA A 1 86 ? 5.542 19.451 23.626 1.00 12.95 86 ALA A CA 1
ATOM 655 C C . ALA A 1 86 ? 6.011 18.236 24.406 1.00 13.93 86 ALA A C 1
ATOM 656 O O . ALA A 1 86 ? 5.203 17.542 25.045 1.00 14.34 86 ALA A O 1
ATOM 658 N N . SER A 1 87 ? 7.317 18.039 24.408 1.00 13.63 87 SER A N 1
ATOM 659 C CA . SER A 1 87 ? 8.001 16.975 25.173 1.00 14.46 87 SER A CA 1
ATOM 660 C C . SER A 1 87 ? 9.055 17.665 26.024 1.00 14.25 87 SER A C 1
ATOM 661 O O . SER A 1 87 ? 9.253 18.911 25.922 1.00 15.23 87 SER A O 1
ATOM 664 N N . GLU A 1 88 ? 9.801 16.892 26.807 1.00 15.79 88 GLU A N 1
ATOM 665 C CA . GLU A 1 88 ? 10.897 17.472 27.616 1.00 15.97 88 GLU A CA 1
ATOM 666 C C . GLU A 1 88 ? 11.970 18.046 26.695 1.00 16.32 88 GLU A C 1
ATOM 667 O O . GLU A 1 88 ? 12.746 18.880 27.167 1.00 17.94 88 GLU A O 1
ATOM 673 N N . TYR A 1 89 ? 12.078 17.619 25.441 1.00 13.77 89 TYR A N 1
ATOM 674 C CA . TYR A 1 89 ? 13.234 17.983 24.585 1.00 13.11 89 TYR A CA 1
ATOM 675 C C . TYR A 1 89 ? 12.831 18.812 23.372 1.00 13.92 89 TYR A C 1
ATOM 676 O O . TYR A 1 89 ? 13.740 19.341 22.699 1.00 13.81 89 TYR A O 1
ATOM 685 N N . TYR A 1 90 ? 11.550 18.910 23.020 1.00 13.17 90 TYR A N 1
ATOM 686 C CA . TYR A 1 90 ? 11.097 19.828 21.958 1.00 12.92 90 TYR A CA 1
ATOM 687 C C . TYR A 1 90 ? 9.804 20.502 22.367 1.00 12.71 90 TYR A C 1
ATOM 688 O O . TYR A 1 90 ? 8.990 19.929 23.089 1.00 13.05 90 TYR A O 1
ATOM 697 N N . PRO A 1 91 ? 9.584 21.710 21.814 1.00 12.80 91 PRO A N 1
ATOM 698 C CA . PRO A 1 91 ? 8.286 22.365 21.930 1.00 12.74 91 PRO A CA 1
ATOM 699 C C . PRO A 1 91 ? 7.277 21.579 21.085 1.00 12.39 91 PRO A C 1
ATOM 700 O O . PRO A 1 91 ? 7.618 20.696 20.264 1.00 12.62 91 PRO A O 1
ATOM 704 N N . ALA A 1 92 ? 6.011 21.946 21.224 1.00 13.62 92 ALA A N 1
ATOM 705 C CA . ALA A 1 92 ? 4.969 21.440 20.325 1.00 14.58 92 ALA A CA 1
ATOM 706 C C . ALA A 1 92 ? 5.319 21.945 18.936 1.00 14.29 92 ALA A C 1
ATOM 707 O O . ALA A 1 92 ? 5.601 23.177 18.820 1.00 18.31 92 ALA A O 1
ATOM 709 N N . ARG A 1 93 ? 5.353 21.095 17.928 1.00 14.64 93 ARG A N 1
ATOM 710 C CA . ARG A 1 93 ? 5.797 21.496 16.593 1.00 16.01 93 ARG A CA 1
ATOM 711 C C . ARG A 1 93 ? 5.406 20.400 15.596 1.00 13.75 93 ARG A C 1
ATOM 712 O O . ARG A 1 93 ? 4.973 19.270 16.037 1.00 13.80 93 ARG A O 1
ATOM 720 N N . TYR A 1 94 ? 5.529 20.683 14.318 1.00 13.90 94 TYR A N 1
ATOM 721 C CA . TYR A 1 94 ? 5.381 19.696 13.228 1.00 13.51 94 TYR A CA 1
ATOM 722 C C . TYR A 1 94 ? 6.708 18.976 13.088 1.00 12.90 94 TYR A C 1
ATOM 723 O O . TYR A 1 94 ? 7.776 19.645 13.151 1.00 16.24 94 TYR A O 1
ATOM 732 N N . GLN A 1 95 ? 6.662 17.657 12.999 1.00 11.24 95 GLN A N 1
ATOM 733 C CA . GLN A 1 95 ? 7.843 16.826 12.710 1.00 11.18 95 GLN A CA 1
ATOM 734 C C . GLN A 1 95 ? 7.561 16.078 11.425 1.00 11.12 95 GLN A C 1
ATOM 735 O O . GLN A 1 95 ? 6.440 15.514 11.281 1.00 12.47 95 GLN A O 1
ATOM 741 N N . SER A 1 96 ? 8.519 16.034 10.526 1.00 9.99 96 SER A N 1
ATOM 742 C CA . SER A 1 96 ? 8.390 15.368 9.222 1.00 11.24 96 SER A CA 1
ATOM 743 C C . SER A 1 96 ? 8.913 13.932 9.295 1.00 9.93 96 SER A C 1
ATOM 744 O O . SER A 1 96 ? 9.742 13.605 10.180 1.00 10.39 96 SER A O 1
ATOM 747 N N . HIS A 1 97 ? 8.534 13.153 8.298 1.00 10.16 97 HIS A N 1
ATOM 748 C CA . HIS A 1 97 ? 9.034 11.758 8.146 1.00 10.07 97 HIS A CA 1
ATOM 749 C C . HIS A 1 97 ? 8.804 10.939 9.422 1.00 9.23 97 HIS A C 1
ATOM 750 O O . HIS A 1 97 ? 9.642 10.090 9.760 1.00 9.73 97 HIS A O 1
ATOM 757 N N . LEU A 1 98 ? 7.673 11.176 10.079 1.00 9.51 98 LEU A N 1
ATOM 758 C CA . LEU A 1 98 ? 7.335 10.560 11.370 1.00 9.43 98 LEU A CA 1
ATOM 759 C C . LEU A 1 98 ? 6.283 9.476 11.172 1.00 8.61 98 LEU A C 1
ATOM 760 O O . LEU A 1 98 ? 5.304 9.702 10.444 1.00 9.75 98 LEU A O 1
ATOM 765 N N . MET A 1 99 ? 6.497 8.319 11.759 1.00 8.21 99 MET A N 1
ATOM 766 C CA . MET A 1 99 ? 5.562 7.171 11.774 1.00 8.75 99 MET A CA 1
ATOM 767 C C . MET A 1 99 ? 5.008 7.026 13.175 1.00 8.56 99 MET A C 1
ATOM 768 O O . MET A 1 99 ? 5.785 7.129 14.126 1.00 9.39 99 MET A O 1
ATOM 773 N N . LEU A 1 100 ? 3.736 6.708 13.323 1.00 8.43 100 LEU A N 1
ATOM 774 C CA . LEU A 1 100 ? 3.134 6.526 14.657 1.00 8.91 100 LEU A CA 1
ATOM 775 C C . LEU A 1 100 ? 2.642 5.099 14.815 1.00 7.99 100 LEU A C 1
ATOM 776 O O . LEU A 1 100 ? 2.087 4.517 13.864 1.00 9.29 100 LEU A O 1
ATOM 781 N N . ALA A 1 101 ? 2.772 4.587 16.029 1.00 8.20 101 ALA A N 1
ATOM 782 C CA . ALA A 1 101 ? 2.185 3.325 16.467 1.00 8.33 101 ALA A CA 1
ATOM 783 C C . ALA A 1 101 ? 1.547 3.523 17.829 1.00 8.65 101 ALA A C 1
ATOM 784 O O . ALA A 1 101 ? 1.929 4.444 18.553 1.00 8.63 101 ALA A O 1
ATOM 786 N N . VAL A 1 102 ? 0.687 2.597 18.188 1.00 8.82 102 VAL A N 1
ATOM 787 C CA . VAL A 1 102 ? 0.116 2.554 19.546 1.00 9.14 102 VAL A CA 1
ATOM 788 C C . VAL A 1 102 ? 1.113 1.785 20.413 1.00 8.94 102 VAL A C 1
ATOM 789 O O . VAL A 1 102 ? 1.449 0.623 20.118 1.00 9.73 102 VAL A O 1
ATOM 793 N N . GLY A 1 103 ? 1.635 2.443 21.429 1.00 9.28 103 GLY A N 1
ATOM 794 C CA . GLY A 1 103 ? 2.641 1.830 22.283 1.00 10.26 103 GLY A CA 1
ATOM 795 C C . GLY A 1 103 ? 3.209 2.827 23.257 1.00 10.22 103 GLY A C 1
ATOM 796 O O . GLY A 1 103 ? 2.854 4.003 23.215 1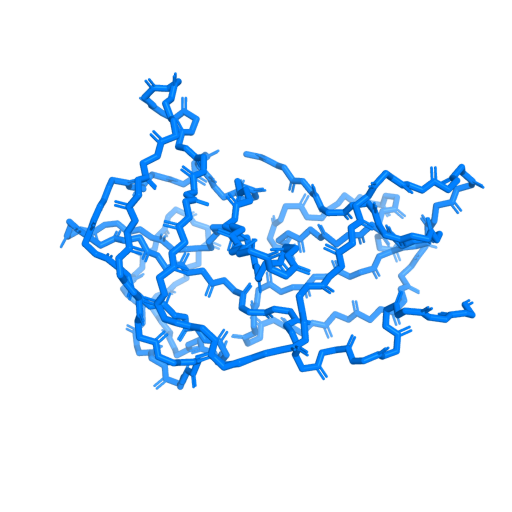.00 11.49 103 GLY A O 1
ATOM 797 N N . HIS A 1 104 ? 4.080 2.354 24.132 1.00 10.30 104 HIS A N 1
ATOM 798 C CA . HIS A 1 104 ? 4.686 3.160 25.202 1.00 10.86 104 HIS A CA 1
ATOM 799 C C . HIS A 1 104 ? 5.979 3.802 24.726 1.00 9.94 104 HIS A C 1
ATOM 800 O O . HIS A 1 104 ? 6.864 3.103 24.223 1.00 9.87 104 HIS A O 1
ATOM 807 N N . SER A 1 105 ? 6.121 5.087 25.010 1.00 10.13 105 SER A N 1
ATOM 808 C CA . SER A 1 105 ? 7.341 5.829 24.675 1.00 10.19 105 SER A CA 1
ATOM 809 C C . SER A 1 105 ? 7.453 7.015 25.625 1.00 10.19 105 SER A C 1
ATOM 810 O O . SER A 1 105 ? 6.561 7.890 25.657 1.00 12.57 105 SER A O 1
ATOM 813 N N . GLU A 1 106 ? 8.530 7.053 26.357 1.00 9.85 106 GLU A N 1
ATOM 814 C CA . GLU A 1 106 ? 8.963 8.202 27.182 1.00 11.92 106 GLU A CA 1
ATOM 815 C C . GLU A 1 106 ? 10.186 8.830 26.561 1.00 12.08 106 GLU A C 1
ATOM 816 O O . GLU A 1 106 ? 10.848 8.225 25.713 1.00 12.10 106 GLU A O 1
ATOM 822 N N . PRO A 1 107 ? 10.623 10.030 27.023 1.00 12.81 107 PRO A N 1
ATOM 823 C CA . PRO A 1 107 ? 11.733 10.699 26.344 1.00 13.20 107 PRO A CA 1
ATOM 824 C C . PRO A 1 107 ? 12.980 9.819 26.220 1.00 13.17 107 PRO A C 1
ATOM 825 O O . PRO A 1 107 ? 13.653 9.807 25.155 1.00 13.69 107 PRO A O 1
ATOM 829 N N . GLY A 1 108 ? 13.344 9.138 27.294 1.00 13.11 108 GLY A N 1
ATOM 830 C CA . GLY A 1 108 ? 14.552 8.319 27.307 1.00 13.11 108 GLY A CA 1
ATOM 831 C C . GLY A 1 108 ? 14.472 7.127 26.360 1.00 11.50 108 GLY A C 1
ATOM 832 O O . GLY A 1 108 ? 15.496 6.457 26.128 1.00 12.19 108 GLY A O 1
ATOM 833 N N . ASP A 1 109 ? 13.282 6.817 25.821 1.00 10.39 109 ASP A N 1
ATOM 834 C CA . ASP A 1 109 ? 13.136 5.720 24.849 1.00 9.98 109 ASP A CA 1
ATOM 835 C C . ASP A 1 109 ? 13.660 6.149 23.477 1.00 9.28 109 ASP A C 1
ATOM 836 O O . ASP A 1 109 ? 13.828 5.278 22.585 1.00 8.80 109 ASP A O 1
ATOM 841 N N . CYS A 1 110 ? 13.898 7.427 23.232 1.00 9.38 110 CYS A N 1
ATOM 842 C CA . CYS A 1 110 ? 14.408 7.886 21.936 1.00 9.15 110 CYS A CA 1
ATOM 843 C C . CYS A 1 110 ? 15.669 7.137 21.601 1.00 9.30 110 CYS A C 1
ATOM 844 O O . CYS A 1 110 ? 16.560 6.943 22.458 1.00 9.75 110 CYS A O 1
ATOM 847 N N . GLY A 1 111 ? 15.763 6.724 20.343 1.00 8.61 111 GLY A N 1
ATOM 848 C CA . GLY A 1 111 ? 16.922 6.007 19.810 1.00 8.84 111 GLY A CA 1
ATOM 849 C C . GLY A 1 111 ? 16.683 4.499 19.725 1.00 8.87 111 GLY A C 1
ATOM 850 O O . GLY A 1 111 ? 17.487 3.821 19.103 1.00 9.55 111 GLY A O 1
ATOM 851 N N . GLY A 1 112 ? 15.667 3.977 20.379 1.00 9.06 112 GLY A N 1
ATOM 852 C CA . GLY A 1 112 ? 15.323 2.563 20.211 1.00 9.24 112 GLY A CA 1
ATOM 853 C C . GLY A 1 112 ? 15.009 2.254 18.758 1.00 8.62 112 GLY A C 1
ATOM 854 O O . GLY A 1 112 ? 14.324 3.025 18.091 1.00 8.35 112 GLY A O 1
ATOM 855 N N . ILE A 1 113 ? 15.440 1.109 18.297 1.00 8.61 113 ILE A N 1
ATOM 856 C CA . ILE A 1 113 ? 15.250 0.732 16.883 1.00 8.59 113 ILE A CA 1
ATOM 857 C C . ILE A 1 113 ? 13.860 0.149 16.658 1.00 8.21 113 ILE A C 1
ATOM 858 O O . ILE A 1 113 ? 13.402 -0.715 17.413 1.00 8.43 113 ILE A O 1
ATOM 863 N N . LEU A 1 114 ? 13.248 0.555 15.563 1.00 7.61 114 LEU A N 1
ATOM 864 C CA . LEU A 1 114 ? 12.105 -0.126 14.902 1.00 7.45 114 LEU A CA 1
ATOM 865 C C . LEU A 1 114 ? 12.675 -0.911 13.724 1.00 7.67 114 LEU A C 1
ATOM 866 O O . LEU A 1 114 ? 13.404 -0.309 12.907 1.00 8.25 114 LEU A O 1
ATOM 871 N N . ARG A 1 115 ? 12.362 -2.190 13.629 1.00 8.02 115 ARG A N 1
ATOM 872 C CA . ARG A 1 115 ? 12.863 -3.059 12.566 1.00 7.79 115 ARG A CA 1
ATOM 873 C C . ARG A 1 115 ? 11.720 -3.839 11.940 1.00 8.55 115 ARG A C 1
ATOM 874 O O . ARG A 1 115 ? 10.778 -4.213 12.663 1.00 8.73 115 ARG A O 1
ATOM 882 N N . CYS A 1 116 ? 11.873 -4.152 10.675 1.00 9.06 116 CYS A N 1
ATOM 883 C CA . CYS A 1 116 ? 10.965 -5.047 9.928 1.00 9.09 116 CYS A CA 1
ATOM 884 C C . CYS A 1 116 ? 11.807 -6.175 9.344 1.00 9.61 116 CYS A C 1
ATOM 885 O O . CYS A 1 116 ? 12.987 -6.280 9.621 1.00 10.95 116 CYS A O 1
ATOM 888 N N . GLN A 1 117 ? 11.163 -7.033 8.589 1.00 10.47 117 GLN A N 1
ATOM 889 C CA . GLN A 1 117 ? 11.884 -8.139 7.928 1.00 11.82 117 GLN A CA 1
ATOM 890 C C . GLN A 1 117 ? 13.045 -7.637 7.078 1.00 11.92 117 GLN A C 1
ATOM 891 O O . GLN A 1 117 ? 13.910 -8.441 6.733 1.00 14.55 117 GLN A O 1
ATOM 897 N N . HIS A 1 118 ? 13.068 -6.387 6.641 1.00 11.41 118 HIS A N 1
ATOM 898 C CA . HIS A 1 118 ? 14.121 -5.901 5.714 1.00 10.66 118 HIS A CA 1
ATOM 899 C C . HIS A 1 118 ? 15.275 -5.240 6.475 1.00 11.54 118 HIS A C 1
ATOM 900 O O . HIS A 1 118 ? 16.236 -4.844 5.762 1.00 13.01 118 HIS A O 1
ATOM 907 N N . GLY A 1 119 ? 15.149 -4.993 7.787 1.00 10.40 119 GLY A N 1
ATOM 908 C CA . GLY A 1 119 ? 16.188 -4.278 8.508 1.00 9.95 119 GLY A CA 1
ATOM 909 C C . GLY A 1 119 ? 15.599 -3.150 9.306 1.00 9.13 119 GLY A C 1
ATOM 910 O O . GLY A 1 119 ? 14.445 -3.173 9.729 1.00 9.57 119 GLY A O 1
ATOM 911 N N . VAL A 1 120 ? 16.453 -2.195 9.615 1.00 9.22 120 VAL A N 1
ATOM 912 C CA . VAL A 1 120 ? 16.091 -1.047 10.476 1.00 8.97 120 VAL A CA 1
ATOM 913 C C . VAL A 1 120 ? 15.204 -0.097 9.674 1.00 8.62 120 VAL A C 1
ATOM 914 O O . VAL A 1 120 ? 15.623 0.410 8.602 1.00 9.68 120 VAL A O 1
ATOM 918 N N . VAL A 1 121 ? 14.081 0.257 10.264 1.00 8.25 121 VAL A N 1
ATOM 919 C CA . VAL A 1 121 ? 13.091 1.184 9.653 1.00 8.39 121 VAL A CA 1
ATOM 920 C C . VAL A 1 121 ? 13.335 2.586 10.173 1.00 8.70 121 VAL A C 1
ATOM 921 O O . VAL A 1 121 ? 13.170 3.549 9.440 1.00 9.16 121 VAL A O 1
ATOM 925 N N . GLY A 1 122 ? 13.663 2.741 11.449 1.00 8.62 122 GLY A N 1
ATOM 926 C CA . GLY A 1 122 ? 13.778 4.069 12.065 1.00 9.29 122 GLY A CA 1
ATOM 927 C C . GLY A 1 122 ? 14.102 3.948 13.529 1.00 8.76 122 GLY A C 1
ATOM 928 O O . GLY A 1 122 ? 14.382 2.834 14.027 1.00 8.67 122 GLY A O 1
ATOM 929 N N . ILE A 1 123 ? 14.061 5.076 14.206 1.00 8.29 123 ILE A N 1
ATOM 930 C CA . ILE A 1 123 ? 14.362 5.124 15.665 1.00 8.23 123 ILE A CA 1
ATOM 931 C C . ILE A 1 123 ? 13.259 5.882 16.399 1.00 8.29 123 ILE A C 1
ATOM 932 O O . ILE A 1 123 ? 12.645 6.810 15.831 1.00 8.05 123 ILE A O 1
ATOM 937 N N . VAL A 1 124 ? 12.994 5.483 17.620 1.00 7.99 124 VAL A N 1
ATOM 938 C CA . VAL A 1 124 ? 12.013 6.215 18.454 1.00 7.77 124 VAL A CA 1
ATOM 939 C C . VAL A 1 124 ? 12.411 7.674 18.488 1.00 8.20 124 VAL A C 1
ATOM 940 O O . VAL A 1 124 ? 13.584 8.019 18.792 1.00 7.68 124 VAL A O 1
ATOM 944 N N . SER A 1 125 ? 11.430 8.552 18.340 1.00 7.94 125 SER A N 1
ATOM 945 C CA . SER A 1 125 ? 11.600 10.006 18.365 1.00 8.40 125 SER A CA 1
ATOM 946 C C . SER A 1 125 ? 10.531 10.730 19.174 1.00 9.36 125 SER A C 1
ATOM 947 O O . SER A 1 125 ? 10.824 11.853 19.651 1.00 9.85 125 SER A O 1
ATOM 950 N N . THR A 1 126 ? 9.319 10.186 19.277 1.00 8.86 126 THR A N 1
ATOM 951 C CA . THR A 1 126 ? 8.247 10.885 20.018 1.00 9.06 126 THR A CA 1
ATOM 952 C C . THR A 1 126 ? 7.508 9.903 20.908 1.00 9.08 126 THR A C 1
ATOM 953 O O . THR A 1 126 ? 7.625 8.668 20.724 1.00 9.32 126 THR A O 1
ATOM 957 N N . GLY A 1 127 ? 6.745 10.432 21.849 1.00 9.51 127 GLY A N 1
ATOM 958 C CA . GLY A 1 127 ? 5.922 9.606 22.716 1.00 9.84 127 GLY A CA 1
ATOM 959 C C . GLY A 1 127 ? 4.809 10.421 23.319 1.00 11.08 127 GLY A C 1
ATOM 960 O O . GLY A 1 127 ? 4.504 11.516 22.835 1.00 13.45 127 GLY A O 1
ATOM 961 N N . GLY A 1 128 ? 4.143 9.840 24.301 1.00 12.15 128 GLY A N 1
ATOM 962 C CA . GLY A 1 128 ? 2.993 10.464 24.976 1.00 12.41 128 GLY A CA 1
ATOM 963 C C . GLY A 1 128 ? 1.664 10.038 24.399 1.00 13.40 128 GLY A C 1
ATOM 964 O O . GLY A 1 128 ? 1.542 9.610 23.238 1.00 12.98 128 GLY A O 1
ATOM 965 N N . ASN A 1 129 ? 0.630 10.133 25.231 1.00 14.57 129 ASN A N 1
ATOM 966 C CA . ASN A 1 129 ? -0.772 9.855 24.827 1.00 14.38 129 ASN A CA 1
ATOM 967 C C . ASN A 1 129 ? -0.893 8.486 24.171 1.00 12.37 129 ASN A C 1
ATOM 968 O O . ASN A 1 129 ? -1.735 8.310 23.262 1.00 12.61 129 ASN A O 1
ATOM 973 N N . GLY A 1 130 ? -0.138 7.531 24.674 1.00 11.98 130 GLY A N 1
ATOM 974 C CA . GLY A 1 130 ? -0.287 6.140 24.240 1.00 10.83 130 GLY A CA 1
ATOM 975 C C . GLY A 1 130 ? 0.236 5.842 22.851 1.00 9.91 130 GLY A C 1
ATOM 976 O O . GLY A 1 130 ? -0.046 4.756 22.423 1.00 9.62 130 GLY A O 1
ATOM 977 N N . LEU A 1 131 ? 0.973 6.768 22.224 1.00 9.99 131 LEU A N 1
ATOM 978 C CA . LEU A 1 131 ? 1.623 6.520 20.928 1.00 10.05 131 LEU A CA 1
ATOM 979 C C . LEU A 1 131 ? 3.135 6.542 21.106 1.00 9.72 131 LEU A C 1
ATOM 980 O O . LEU A 1 131 ? 3.708 7.180 22.010 1.00 11.22 131 LEU A O 1
ATOM 985 N N . VAL A 1 132 ? 3.783 5.854 20.196 1.00 8.97 132 VAL A N 1
ATOM 986 C CA . VAL A 1 132 ? 5.246 5.961 19.997 1.00 8.80 132 VAL A CA 1
ATOM 987 C C . VAL A 1 132 ? 5.447 6.430 18.562 1.00 8.76 132 VAL A C 1
ATOM 988 O O . VAL A 1 132 ? 4.825 5.877 17.593 1.00 8.82 132 VAL A O 1
ATOM 992 N N . GLY A 1 133 ? 6.267 7.452 18.337 1.00 8.16 133 GLY A N 1
ATOM 993 C CA . GLY A 1 133 ? 6.601 7.983 17.021 1.00 8.22 133 GLY A CA 1
ATOM 994 C C . GLY A 1 133 ? 8.020 7.627 16.657 1.00 7.91 133 GLY A C 1
ATOM 995 O O . GLY A 1 133 ? 8.910 7.686 17.548 1.00 8.66 133 GLY A O 1
ATOM 996 N N . PHE A 1 134 ? 8.250 7.259 15.421 1.00 8.48 134 PHE A N 1
ATOM 997 C CA . PHE A 1 134 ? 9.543 6.821 14.887 1.00 8.36 134 PHE A CA 1
ATOM 998 C C . PHE A 1 134 ? 9.974 7.699 13.737 1.00 8.48 134 PHE A C 1
ATOM 999 O O . PHE A 1 134 ? 9.162 7.987 12.858 1.00 8.09 134 PHE A O 1
ATOM 1007 N N . ALA A 1 135 ? 11.206 8.180 13.816 1.00 8.33 135 ALA A N 1
ATOM 1008 C CA . ALA A 1 135 ? 11.829 8.892 12.699 1.00 8.05 135 ALA A CA 1
ATOM 1009 C C . ALA A 1 135 ? 12.253 7.869 11.629 1.00 7.80 135 ALA A C 1
ATOM 1010 O O . ALA A 1 135 ? 13.111 7.043 11.910 1.00 8.53 135 ALA A O 1
ATOM 1012 N N . ASP A 1 136 ? 11.635 7.932 10.446 1.00 8.09 136 ASP A N 1
ATOM 1013 C CA . ASP A 1 136 ? 11.980 7.009 9.368 1.00 8.31 136 ASP A CA 1
ATOM 1014 C C . ASP A 1 136 ? 13.391 7.299 8.863 1.00 8.51 136 ASP A C 1
ATOM 1015 O O . ASP A 1 136 ? 13.807 8.481 8.792 1.00 9.00 136 ASP A O 1
ATOM 1020 N N . VAL A 1 137 ? 14.083 6.248 8.449 1.00 7.91 137 VAL A N 1
ATOM 1021 C CA . VAL A 1 137 ? 15.379 6.390 7.722 1.00 8.60 137 VAL A CA 1
ATOM 1022 C C . VAL A 1 137 ? 15.377 5.640 6.404 1.00 8.60 137 VAL A C 1
ATOM 1023 O O . VAL A 1 137 ? 16.392 5.656 5.717 1.00 9.24 137 VAL A O 1
ATOM 1027 N N . ARG A 1 138 ? 14.276 5.017 6.014 1.00 9.49 138 ARG A N 1
ATOM 1028 C CA . ARG A 1 138 ? 14.294 4.140 4.822 1.00 9.58 138 ARG A CA 1
ATOM 1029 C C . ARG A 1 138 ? 14.419 4.958 3.541 1.00 9.83 138 ARG A C 1
ATOM 1030 O O . ARG A 1 138 ? 14.802 4.350 2.532 1.00 10.92 138 ARG A O 1
ATOM 1038 N N . ASP A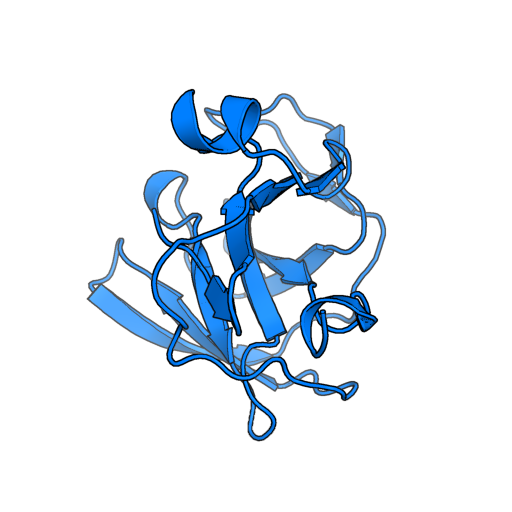 1 139 ? 14.092 6.218 3.561 1.00 9.80 139 ASP A N 1
ATOM 1039 C CA . ASP A 1 139 ? 14.287 7.072 2.369 1.00 11.21 139 ASP A CA 1
ATOM 1040 C C . ASP A 1 139 ? 15.732 7.546 2.225 1.00 11.72 139 ASP A C 1
ATOM 1041 O O . ASP A 1 139 ? 16.032 8.140 1.172 1.00 13.35 139 ASP A O 1
ATOM 1046 N N . LEU A 1 140 ? 16.588 7.350 3.217 1.00 10.78 140 LEU A N 1
ATOM 1047 C CA . LEU A 1 140 ? 17.963 7.904 3.205 1.00 11.20 140 LEU A CA 1
ATOM 1048 C C . LEU A 1 140 ? 18.853 6.873 2.518 1.00 10.67 140 LEU A C 1
ATOM 1049 O O . LEU A 1 140 ? 19.627 6.157 3.129 1.00 11.80 140 LEU A O 1
ATOM 1054 N N . LEU A 1 141 ? 18.735 6.787 1.185 1.00 11.80 141 LEU A N 1
ATOM 1055 C CA . LEU A 1 141 ? 19.404 5.694 0.451 1.00 13.58 141 LEU A CA 1
ATOM 1056 C C . LEU A 1 141 ? 20.926 5.813 0.532 1.00 13.08 141 LEU A C 1
ATOM 1057 O O . LEU A 1 141 ? 21.608 4.814 0.437 1.00 14.56 141 LEU A O 1
ATOM 1062 N N . TRP A 1 142 ? 21.423 7.039 0.680 1.00 12.75 142 TRP A N 1
ATOM 1063 C CA . TRP A 1 142 ? 22.880 7.306 0.744 1.00 14.09 142 TRP A CA 1
ATOM 1064 C C . TRP A 1 142 ? 23.516 6.633 1.955 1.00 13.94 142 TRP A C 1
ATOM 1065 O O . TRP A 1 142 ? 24.742 6.454 1.954 1.00 14.89 142 TRP A O 1
ATOM 1076 N N . LEU A 1 143 ? 22.740 6.223 2.970 1.00 13.17 143 LEU A N 1
ATOM 1077 C CA . LEU A 1 143 ? 23.332 5.525 4.138 1.00 13.49 143 LEU A CA 1
ATOM 1078 C C . LEU A 1 143 ? 23.986 4.203 3.707 1.00 14.96 143 LEU A C 1
ATOM 1079 O O . LEU A 1 143 ? 24.787 3.677 4.501 1.00 16.01 143 LEU A O 1
ATOM 1084 N N . AS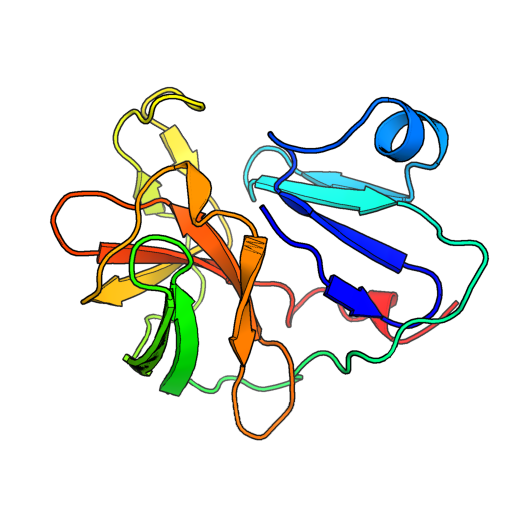P A 1 144 ? 23.588 3.649 2.547 1.00 16.62 144 ASP A N 1
ATOM 1085 C CA . ASP A 1 144 ? 23.983 2.271 2.136 1.00 18.79 144 ASP A CA 1
ATOM 1086 C C . ASP A 1 144 ? 25.324 2.264 1.412 1.00 22.45 144 ASP A C 1
ATOM 1087 O O . ASP A 1 144 ? 25.804 1.138 1.126 1.00 24.28 144 ASP A O 1
ATOM 1092 N N . GLU A 1 145 ? 25.955 3.422 1.225 1.00 26.29 145 GLU A N 1
ATOM 1093 C CA . GLU A 1 145 ? 27.250 3.539 0.497 1.00 31.98 145 GLU A CA 1
ATOM 1094 C C . GLU A 1 145 ? 28.144 4.616 1.123 1.00 33.20 145 GLU A C 1
ATOM 1095 O O . GLU A 1 145 ? 27.626 5.432 1.896 1.00 26.76 145 GLU A O 1
ATOM 1101 N N . GLU A 1 146 ? 29.436 4.616 0.776 1.00 38.71 146 GLU A N 1
ATOM 1102 C CA . GLU A 1 146 ? 30.317 5.822 0.787 1.00 44.76 146 GLU A CA 1
ATOM 1103 C C . GLU A 1 146 ? 30.344 6.431 2.195 1.00 52.39 146 GLU A C 1
ATOM 1104 O O . GLU A 1 146 ? 31.209 7.238 2.577 1.00 58.85 146 GLU A O 1
#

B-factor: mean 17.32, std 12.2, range [7.45, 138.09]

Foldseek 3Di:
DAWDFAFQKTKFQLLPQDPQQVVQWDDDDPLLRITMGGHPDHDDFDAAQDDAQWWWWQFPVVRDIGIWGKDFWAFDFADDAPRGHGDTHGGKIKTQAAHHCVQWHIFTADPRTTQFTFDGGDPRMTMGRGDNVVVPSNDD